Protein AF-A0A396RV38-F1 (afdb_monomer_lite)

Secondary structure (DSSP, 8-state):
--HHHHHHHHHHHHHHHHHHHH--SHHHHHHHHHHHHHHHHHHH-TT--------S--------

Sequence (64 aa):
MADKDIRYFERRAEAELELAQRARHPDAVKAHYHLAGFYLDRVYGGDSTEPASADLGGLVQPSA

Organism: NCBI:txid2305907

pLDDT: mean 82.44, std 21.17, range [37.06, 98.69]

Radius of gyration: 15.64 Å; chains: 1; bounding box: 28×44×30 Å

Structure (mmCIF, N/CA/C/O backbone):
data_AF-A0A396RV38-F1
#
_entry.id   AF-A0A396RV38-F1
#
loop_
_atom_site.group_PDB
_atom_site.id
_atom_site.type_symbol
_atom_site.label_atom_id
_atom_site.label_alt_id
_atom_site.label_comp_id
_atom_site.label_asym_id
_atom_site.label_entity_id
_atom_site.label_seq_id
_atom_site.pdbx_PDB_ins_code
_atom_site.Cartn_x
_atom_site.Cartn_y
_atom_site.Cartn_z
_atom_site.occupancy
_atom_site.B_iso_or_equiv
_atom_site.auth_seq_id
_atom_site.auth_comp_id
_atom_site.auth_asym_id
_atom_site.auth_atom_id
_atom_site.pdbx_PDB_model_num
ATOM 1 N N . MET A 1 1 ? 9.212 1.144 -16.935 1.00 75.88 1 MET A N 1
ATOM 2 C CA . MET A 1 1 ? 8.822 2.389 -16.233 1.00 75.88 1 MET A CA 1
ATOM 3 C C . MET A 1 1 ? 9.997 3.348 -16.259 1.00 75.88 1 MET A C 1
ATOM 5 O O . MET A 1 1 ? 11.122 2.865 -16.228 1.00 75.88 1 MET A O 1
ATOM 9 N N . ALA A 1 2 ? 9.769 4.660 -16.353 1.00 87.94 2 ALA A N 1
ATOM 10 C CA . ALA A 1 2 ? 10.856 5.634 -16.234 1.00 87.94 2 ALA A CA 1
ATOM 11 C C . ALA A 1 2 ? 11.221 5.863 -14.755 1.00 87.94 2 ALA A C 1
ATOM 13 O O . ALA A 1 2 ? 10.357 5.766 -13.884 1.00 87.94 2 ALA A O 1
ATOM 14 N N . ASP A 1 3 ? 12.465 6.248 -14.460 1.00 88.31 3 ASP A N 1
ATOM 15 C CA . ASP A 1 3 ? 12.947 6.498 -13.087 1.00 88.31 3 ASP A CA 1
ATOM 16 C C . ASP A 1 3 ? 12.090 7.510 -12.312 1.00 88.31 3 ASP A C 1
ATOM 18 O O . ASP A 1 3 ? 11.904 7.407 -11.098 1.00 88.31 3 ASP A O 1
ATOM 22 N N . LYS A 1 4 ? 11.540 8.505 -13.016 1.00 88.31 4 LYS A N 1
ATOM 23 C CA . LYS A 1 4 ? 10.633 9.497 -12.429 1.00 88.31 4 LYS A CA 1
ATOM 24 C C . LYS A 1 4 ? 9.317 8.863 -11.965 1.00 88.31 4 LYS A C 1
ATOM 26 O O . LYS A 1 4 ? 8.798 9.271 -10.926 1.00 88.31 4 LYS A O 1
ATOM 31 N N . ASP A 1 5 ? 8.808 7.886 -12.711 1.00 90.50 5 ASP A N 1
ATOM 32 C CA . ASP A 1 5 ? 7.574 7.171 -12.384 1.00 90.50 5 ASP A CA 1
ATOM 33 C C . ASP A 1 5 ? 7.806 6.238 -11.193 1.00 90.50 5 ASP A C 1
ATOM 35 O O . ASP A 1 5 ? 7.009 6.240 -10.258 1.00 90.50 5 ASP A O 1
ATOM 39 N N . ILE A 1 6 ? 8.948 5.538 -11.164 1.00 94.00 6 ILE A N 1
ATOM 40 C CA . ILE A 1 6 ? 9.375 4.705 -10.026 1.00 94.00 6 ILE A CA 1
ATOM 41 C C . ILE A 1 6 ? 9.385 5.531 -8.734 1.00 94.00 6 ILE A C 1
ATOM 43 O O . ILE A 1 6 ? 8.651 5.228 -7.796 1.00 94.00 6 ILE A O 1
ATOM 47 N N . ARG A 1 7 ? 10.114 6.655 -8.723 1.00 95.44 7 ARG A N 1
ATOM 48 C CA . ARG A 1 7 ? 10.193 7.535 -7.543 1.00 95.44 7 ARG A CA 1
ATOM 49 C C . ARG A 1 7 ? 8.850 8.143 -7.152 1.00 95.44 7 ARG A C 1
ATOM 51 O O . ARG A 1 7 ? 8.642 8.495 -5.992 1.00 95.44 7 ARG A O 1
ATOM 58 N N . TYR A 1 8 ? 7.958 8.367 -8.115 1.00 96.19 8 TYR A N 1
ATOM 59 C CA . TYR A 1 8 ? 6.613 8.850 -7.821 1.00 96.19 8 TYR A CA 1
ATOM 60 C C . TYR A 1 8 ? 5.819 7.796 -7.047 1.00 96.19 8 TYR A C 1
ATOM 62 O O . TYR A 1 8 ? 5.252 8.119 -6.003 1.00 96.19 8 TYR A O 1
ATOM 70 N N . PHE A 1 9 ? 5.809 6.555 -7.531 1.00 96.38 9 PHE A N 1
ATOM 71 C CA . PHE A 1 9 ? 5.070 5.466 -6.903 1.00 96.38 9 PHE A CA 1
ATOM 72 C C . PHE A 1 9 ? 5.641 5.088 -5.535 1.00 96.38 9 PHE A C 1
ATOM 74 O O . PHE A 1 9 ? 4.866 4.948 -4.594 1.00 96.38 9 PHE A O 1
ATOM 81 N N . GLU A 1 10 ? 6.965 5.048 -5.378 1.00 96.94 10 GLU A N 1
ATOM 82 C CA . GLU A 1 10 ? 7.610 4.821 -4.076 1.00 96.94 10 GLU A CA 1
ATOM 83 C C . GLU A 1 10 ? 7.191 5.876 -3.040 1.00 96.94 10 GLU A C 1
ATOM 85 O O . GLU A 1 10 ? 6.724 5.531 -1.956 1.00 96.94 10 GLU A O 1
ATOM 90 N N . ARG A 1 11 ? 7.244 7.170 -3.393 1.00 98.19 11 ARG A N 1
ATOM 91 C CA . ARG A 1 11 ? 6.805 8.247 -2.484 1.00 98.19 11 ARG A CA 1
ATOM 92 C C . ARG A 1 11 ? 5.320 8.174 -2.146 1.00 98.19 11 ARG A C 1
ATOM 94 O O . ARG A 1 11 ? 4.921 8.540 -1.043 1.00 98.19 11 ARG A O 1
ATOM 101 N N . ARG A 1 12 ? 4.478 7.763 -3.098 1.00 98.31 12 ARG A N 1
ATOM 102 C CA . ARG A 1 12 ? 3.046 7.582 -2.833 1.00 98.31 12 ARG A CA 1
ATOM 103 C C . ARG A 1 12 ? 2.823 6.404 -1.890 1.00 98.31 12 ARG A C 1
ATOM 105 O O . ARG A 1 12 ? 2.054 6.565 -0.952 1.00 98.31 12 ARG A O 1
ATOM 112 N N . ALA A 1 13 ? 3.522 5.286 -2.079 1.00 98.44 13 ALA A N 1
ATOM 113 C CA . ALA A 1 13 ? 3.452 4.144 -1.172 1.00 98.44 13 ALA A CA 1
ATOM 114 C C . ALA A 1 13 ? 3.850 4.526 0.263 1.00 98.44 13 ALA A C 1
ATOM 116 O O . ALA A 1 13 ? 3.108 4.236 1.197 1.00 98.44 13 ALA A O 1
ATOM 117 N N . GLU A 1 14 ? 4.963 5.243 0.434 1.00 98.50 14 GLU A N 1
ATOM 118 C CA . GLU A 1 14 ? 5.432 5.711 1.745 1.00 98.50 14 GLU A CA 1
ATOM 119 C C . GLU A 1 14 ? 4.404 6.621 2.438 1.00 98.50 14 GLU A C 1
ATOM 121 O O . GLU A 1 14 ? 4.066 6.406 3.603 1.00 98.50 14 GLU A O 1
ATOM 126 N N . ALA A 1 15 ? 3.822 7.576 1.706 1.00 98.69 15 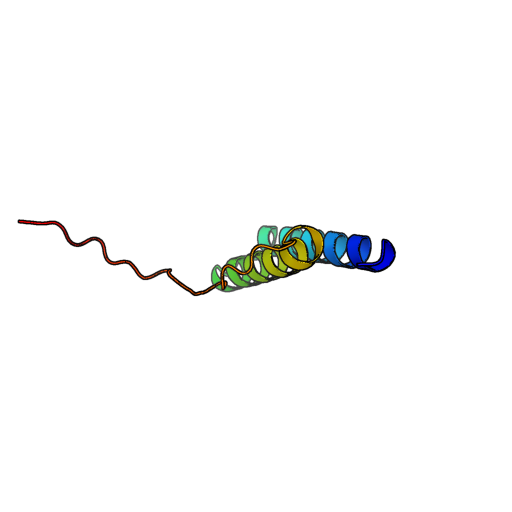ALA A N 1
ATOM 127 C CA . ALA A 1 15 ? 2.798 8.464 2.251 1.00 98.69 15 ALA A CA 1
ATOM 128 C C . ALA A 1 15 ? 1.544 7.705 2.725 1.00 98.69 15 ALA A C 1
ATOM 130 O O . ALA A 1 15 ? 0.991 8.026 3.776 1.00 98.69 15 ALA A O 1
ATOM 131 N N . GLU A 1 16 ? 1.090 6.692 1.979 1.00 98.69 16 GLU A N 1
ATOM 132 C CA . GLU A 1 16 ? -0.049 5.869 2.402 1.00 98.69 16 GLU A CA 1
ATOM 133 C C . GLU A 1 16 ? 0.295 5.025 3.641 1.00 98.69 16 GLU A C 1
ATOM 135 O O . GLU A 1 16 ? -0.533 4.906 4.540 1.00 98.69 16 GLU A O 1
ATOM 140 N N . LEU A 1 17 ? 1.524 4.509 3.765 1.00 98.62 17 LEU A N 1
ATOM 141 C CA . LEU A 1 17 ? 1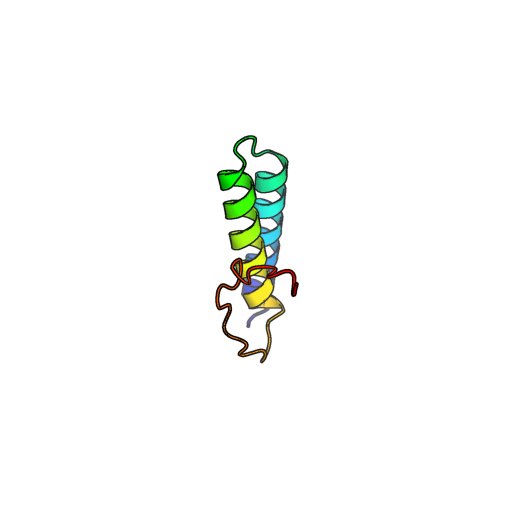.962 3.796 4.973 1.00 98.62 17 LEU A CA 1
ATOM 142 C C . LEU A 1 17 ? 1.974 4.702 6.210 1.00 98.62 17 LEU A C 1
ATOM 144 O O . LEU A 1 17 ? 1.540 4.279 7.284 1.00 98.62 17 LEU A O 1
ATOM 148 N N . GLU A 1 18 ? 2.406 5.957 6.078 1.00 98.69 18 GLU A N 1
ATOM 149 C CA . GLU A 1 18 ? 2.302 6.927 7.171 1.00 98.69 18 GLU A CA 1
ATOM 150 C C . GLU A 1 18 ? 0.846 7.207 7.566 1.00 98.69 18 GLU A C 1
ATOM 152 O O . GLU A 1 18 ? 0.526 7.327 8.752 1.00 98.69 18 GLU A O 1
ATOM 157 N N . LEU A 1 19 ? -0.050 7.327 6.583 1.00 98.56 19 LEU A N 1
ATOM 158 C CA . LEU A 1 19 ? -1.474 7.534 6.838 1.00 98.56 19 LEU A CA 1
ATOM 159 C C . LEU A 1 19 ? -2.103 6.311 7.511 1.00 98.56 19 LEU A C 1
ATOM 161 O O . LEU A 1 19 ? -2.852 6.484 8.471 1.00 98.56 19 LEU A O 1
ATOM 165 N N . ALA A 1 20 ? -1.741 5.093 7.094 1.00 98.31 20 ALA A N 1
ATOM 166 C CA . ALA A 1 20 ? -2.169 3.854 7.740 1.00 98.31 20 ALA A CA 1
ATOM 167 C C . ALA A 1 20 ? -1.789 3.838 9.228 1.00 98.31 20 ALA A C 1
ATOM 169 O O . ALA A 1 20 ? -2.626 3.530 10.072 1.00 98.31 20 ALA A O 1
ATOM 170 N N . GLN A 1 21 ? -0.556 4.238 9.560 1.00 98.25 21 GLN A N 1
ATOM 171 C CA . GLN A 1 21 ? -0.075 4.297 10.945 1.00 98.25 21 GLN A CA 1
ATOM 172 C C . GLN A 1 21 ? -0.804 5.348 11.797 1.00 98.25 21 GLN A C 1
ATOM 174 O O . GLN A 1 21 ? -0.939 5.178 13.008 1.00 98.25 21 GLN A O 1
ATOM 179 N N . ARG A 1 22 ? -1.268 6.447 11.189 1.00 98.38 22 ARG A N 1
ATOM 180 C CA . ARG A 1 22 ? -2.000 7.525 11.882 1.00 98.38 22 ARG A CA 1
ATOM 181 C C . ARG A 1 22 ? -3.512 7.281 11.943 1.00 98.38 22 ARG A C 1
ATOM 183 O O . ARG A 1 22 ? -4.197 7.896 12.766 1.00 98.38 22 ARG A O 1
ATOM 190 N N . ALA A 1 23 ? -4.048 6.430 11.071 1.00 98.19 23 ALA A N 1
ATOM 191 C CA . ALA A 1 23 ? -5.473 6.160 10.979 1.00 98.19 23 ALA A CA 1
ATOM 192 C C . ALA A 1 23 ? -5.984 5.403 12.213 1.00 98.19 23 ALA A C 1
ATOM 194 O O . ALA A 1 23 ? -5.377 4.457 12.704 1.00 98.19 23 ALA A O 1
ATOM 195 N N . ARG A 1 24 ? -7.150 5.824 12.713 1.00 97.06 24 ARG A N 1
ATOM 196 C CA . ARG A 1 24 ? -7.814 5.196 13.870 1.00 97.06 24 ARG A CA 1
ATOM 197 C C . ARG A 1 24 ? -8.949 4.260 13.476 1.00 97.06 24 ARG A C 1
ATOM 199 O O . ARG A 1 24 ? -9.336 3.408 14.267 1.00 97.06 24 ARG A O 1
ATOM 206 N N . HIS A 1 25 ? -9.503 4.441 12.277 1.00 98.31 25 HIS A N 1
ATOM 207 C CA . HIS A 1 25 ? -10.579 3.597 11.779 1.00 98.31 25 HIS A CA 1
ATOM 208 C C . HIS A 1 25 ? -9.990 2.358 11.092 1.00 98.31 25 HIS A C 1
ATOM 210 O O . HIS A 1 25 ? -9.217 2.529 10.145 1.00 98.31 25 HIS A O 1
ATOM 216 N N . PRO A 1 26 ? -10.369 1.130 11.490 1.00 97.62 26 PRO A N 1
ATOM 217 C CA . PRO A 1 26 ? -9.811 -0.098 10.920 1.00 97.62 26 PRO A CA 1
ATOM 218 C C . PRO A 1 26 ? -9.908 -0.168 9.393 1.00 97.62 26 PRO A C 1
ATOM 220 O O . PRO A 1 26 ? -8.958 -0.570 8.729 1.00 97.62 26 PRO A O 1
ATOM 223 N N . ASP A 1 27 ? -11.023 0.276 8.814 1.00 97.88 27 ASP A N 1
ATOM 224 C CA . ASP A 1 27 ? -11.180 0.240 7.355 1.00 97.88 27 ASP A CA 1
ATOM 225 C C . ASP A 1 27 ? -10.353 1.309 6.630 1.00 97.88 27 ASP A C 1
ATOM 227 O O . ASP A 1 27 ? -9.927 1.082 5.502 1.00 97.88 27 ASP A O 1
ATOM 231 N N . ALA A 1 28 ? -10.039 2.432 7.289 1.00 98.00 28 ALA A N 1
ATOM 232 C CA . ALA A 1 28 ? -9.108 3.412 6.733 1.00 98.00 28 ALA A CA 1
ATOM 233 C C . ALA A 1 28 ? -7.678 2.853 6.725 1.00 98.00 28 ALA A C 1
ATOM 235 O O . ALA A 1 28 ? -6.982 2.969 5.721 1.00 98.00 28 ALA A O 1
ATOM 236 N N . VAL A 1 29 ? -7.267 2.172 7.803 1.00 98.44 29 VAL A N 1
ATOM 237 C CA . VAL A 1 29 ? -5.970 1.476 7.877 1.00 98.44 29 VAL A CA 1
ATOM 238 C C . VAL A 1 29 ? -5.832 0.478 6.721 1.00 98.44 29 VAL A C 1
ATO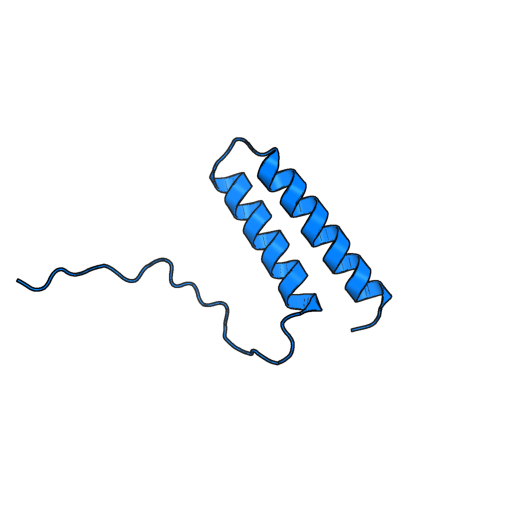M 240 O O . VAL A 1 29 ? -4.843 0.514 5.991 1.00 98.44 29 VAL A O 1
ATOM 243 N N . LYS A 1 30 ? -6.851 -0.365 6.496 1.00 98.12 30 LYS A N 1
ATOM 244 C CA . LYS A 1 30 ? -6.873 -1.319 5.372 1.00 98.12 30 LYS A CA 1
ATOM 245 C C . LYS A 1 30 ? -6.785 -0.616 4.018 1.00 98.12 30 LYS A C 1
ATOM 247 O O . LYS A 1 30 ? -5.995 -1.030 3.178 1.00 98.12 30 LYS A O 1
ATOM 252 N N . ALA A 1 31 ? -7.567 0.445 3.806 1.00 98.44 31 ALA A N 1
ATOM 253 C CA . ALA A 1 31 ? -7.562 1.188 2.548 1.00 98.44 31 ALA A CA 1
ATOM 254 C C . ALA A 1 31 ? -6.172 1.762 2.223 1.00 98.44 31 ALA A C 1
ATOM 256 O O . ALA A 1 31 ? -5.696 1.617 1.097 1.00 98.44 31 ALA A O 1
ATOM 257 N N . HIS A 1 32 ? -5.493 2.344 3.214 1.00 98.56 32 HIS A N 1
ATOM 258 C CA . HIS A 1 32 ? -4.137 2.859 3.041 1.00 98.56 32 HIS A CA 1
ATOM 259 C C . HIS A 1 32 ? -3.125 1.748 2.733 1.00 98.56 32 HIS A C 1
ATOM 261 O O . HIS A 1 32 ? -2.308 1.906 1.827 1.00 98.56 32 HIS A O 1
ATOM 267 N N . TYR A 1 33 ? -3.214 0.593 3.400 1.00 98.50 33 TYR A N 1
ATOM 268 C CA . TYR A 1 33 ? -2.361 -0.552 3.063 1.00 98.50 33 TYR A CA 1
ATOM 269 C C . TYR A 1 33 ? -2.614 -1.090 1.650 1.00 98.50 33 TYR A C 1
ATOM 271 O O . TYR A 1 33 ? -1.656 -1.394 0.941 1.00 98.50 33 TYR A O 1
ATOM 279 N N . HIS A 1 34 ? -3.871 -1.155 1.204 1.00 98.19 34 HIS A N 1
ATOM 280 C CA . HIS A 1 34 ? -4.195 -1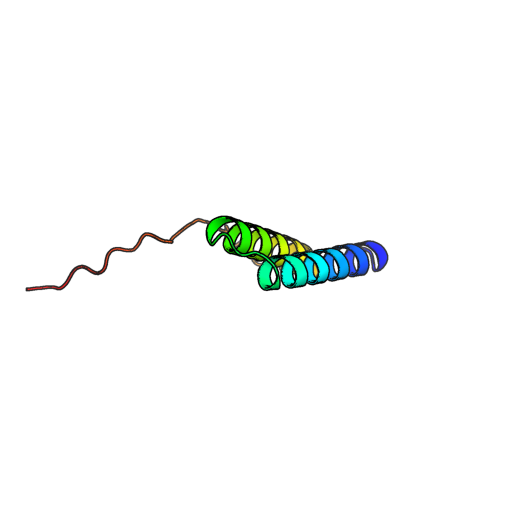.552 -0.168 1.00 98.19 34 HIS A CA 1
ATOM 281 C C . HIS A 1 34 ? -3.605 -0.587 -1.203 1.00 98.19 34 HIS A C 1
ATOM 283 O O . HIS A 1 34 ? -3.039 -1.029 -2.201 1.00 98.19 34 HIS A O 1
ATOM 289 N N . LEU A 1 35 ? -3.697 0.724 -0.962 1.00 98.06 35 LEU A N 1
ATOM 290 C CA . LEU A 1 35 ? -3.108 1.726 -1.849 1.00 98.06 35 LEU A CA 1
ATOM 291 C C . LEU A 1 35 ? -1.578 1.657 -1.860 1.00 98.06 35 LEU A C 1
ATOM 293 O O . LEU A 1 35 ? -0.980 1.748 -2.931 1.00 98.06 35 LEU A O 1
ATOM 297 N N . ALA A 1 36 ? -0.944 1.461 -0.701 1.00 98.38 36 ALA A N 1
ATOM 298 C CA . ALA A 1 36 ? 0.501 1.279 -0.615 1.00 98.38 36 ALA A CA 1
ATOM 299 C C . ALA A 1 36 ? 0.961 0.063 -1.434 1.00 98.38 36 ALA A C 1
ATOM 301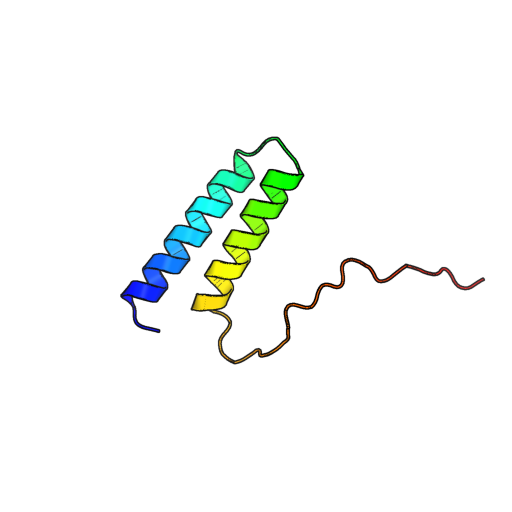 O O . ALA A 1 36 ? 1.866 0.198 -2.255 1.00 98.38 36 ALA A O 1
ATOM 302 N N . GLY A 1 37 ? 0.289 -1.084 -1.276 1.00 96.56 37 GLY A N 1
ATOM 303 C CA . GLY A 1 37 ? 0.547 -2.290 -2.068 1.00 96.56 37 GLY A CA 1
ATOM 304 C C . GLY A 1 37 ? 0.409 -2.036 -3.568 1.00 96.56 37 GLY A C 1
ATOM 305 O O . GLY A 1 37 ? 1.351 -2.272 -4.312 1.00 96.56 37 GLY A O 1
ATOM 306 N N . PHE A 1 38 ? -0.695 -1.415 -3.997 1.00 96.75 38 PHE A N 1
ATOM 307 C CA . PHE A 1 38 ? -0.910 -1.059 -5.402 1.00 96.75 38 PHE A CA 1
ATOM 308 C C . PHE A 1 38 ? 0.235 -0.222 -5.992 1.00 96.75 38 PHE A C 1
ATOM 310 O O . PHE A 1 38 ? 0.653 -0.458 -7.125 1.00 96.75 38 PHE A O 1
ATOM 317 N N . TYR A 1 39 ? 0.745 0.770 -5.256 1.00 96.94 39 TYR A N 1
ATOM 318 C CA . TYR A 1 39 ? 1.859 1.584 -5.740 1.00 96.94 39 TYR A CA 1
ATOM 319 C C . TYR A 1 39 ? 3.172 0.799 -5.804 1.00 96.94 39 TYR A C 1
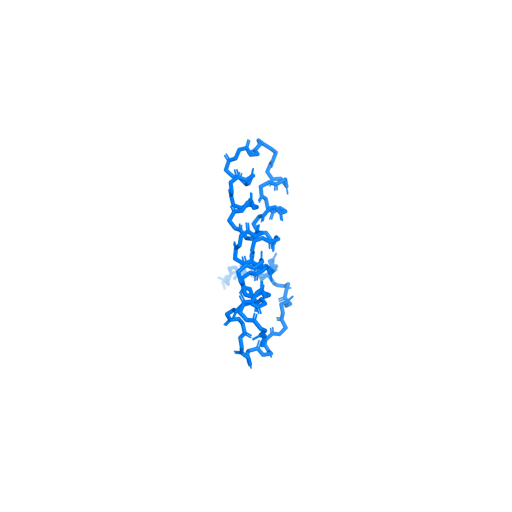ATOM 321 O O . TYR A 1 39 ? 3.920 0.967 -6.767 1.00 96.94 39 TYR A O 1
ATOM 329 N N . LEU A 1 40 ? 3.435 -0.078 -4.833 1.00 96.00 40 LEU A N 1
ATOM 330 C CA . LEU A 1 40 ? 4.612 -0.949 -4.837 1.00 96.00 40 LEU A CA 1
ATOM 331 C C . LEU A 1 40 ? 4.554 -1.966 -5.983 1.00 96.00 40 LEU A C 1
ATOM 333 O O . LEU A 1 40 ? 5.559 -2.162 -6.661 1.00 96.00 40 LEU A O 1
ATOM 337 N N . ASP A 1 41 ? 3.380 -2.521 -6.284 1.00 94.56 41 ASP A N 1
ATOM 338 C CA . ASP A 1 41 ? 3.180 -3.448 -7.403 1.00 94.56 41 ASP A CA 1
ATOM 339 C C . ASP A 1 41 ? 3.504 -2.791 -8.753 1.00 94.56 41 ASP A C 1
ATOM 341 O O . ASP A 1 41 ? 4.048 -3.431 -9.650 1.00 94.56 41 ASP A O 1
ATOM 345 N N . ARG A 1 42 ? 3.257 -1.482 -8.915 1.00 92.44 42 ARG A N 1
ATOM 346 C CA . ARG A 1 42 ? 3.654 -0.750 -10.137 1.00 92.44 42 ARG A CA 1
ATOM 347 C C . ARG A 1 42 ? 5.166 -0.619 -10.309 1.00 92.44 42 ARG A C 1
ATOM 349 O O . ARG A 1 42 ? 5.617 -0.417 -11.438 1.00 92.44 42 ARG A O 1
ATOM 356 N N . VAL A 1 43 ? 5.924 -0.680 -9.216 1.00 93.06 43 VAL A N 1
ATOM 357 C CA . VAL A 1 43 ? 7.384 -0.522 -9.210 1.00 93.06 43 VAL A CA 1
ATOM 358 C C . VAL A 1 43 ? 8.081 -1.877 -9.272 1.00 93.06 43 VAL A C 1
ATOM 360 O O . VAL A 1 43 ? 9.018 -2.043 -10.050 1.00 93.06 43 VAL A O 1
ATOM 363 N N . TYR A 1 44 ? 7.611 -2.837 -8.478 1.00 91.69 44 TYR A N 1
ATOM 364 C CA . TYR A 1 44 ? 8.290 -4.108 -8.227 1.00 91.69 44 TYR A CA 1
ATOM 365 C C . TYR A 1 44 ? 7.529 -5.330 -8.752 1.00 91.69 44 TYR A C 1
ATOM 367 O O . TYR A 1 44 ? 8.108 -6.408 -8.827 1.00 91.69 44 TYR A O 1
ATOM 375 N N . GLY A 1 45 ? 6.265 -5.183 -9.156 1.00 85.88 45 GLY A N 1
ATOM 376 C CA . GLY A 1 45 ? 5.408 -6.279 -9.626 1.00 85.88 45 GLY A CA 1
ATOM 377 C C . GLY A 1 45 ? 5.691 -6.750 -11.057 1.00 85.88 45 GLY A C 1
ATOM 378 O O . GLY A 1 45 ? 4.778 -7.217 -11.732 1.00 85.88 45 GLY A O 1
ATOM 379 N N . GLY A 1 46 ? 6.921 -6.594 -11.554 1.00 69.88 46 GLY A N 1
ATOM 380 C CA . GLY A 1 46 ? 7.302 -7.018 -12.903 1.00 69.88 46 GLY A CA 1
ATOM 381 C C . GLY A 1 46 ? 6.964 -8.491 -13.174 1.00 69.88 46 GLY A C 1
ATOM 382 O O . GLY A 1 46 ? 7.356 -9.365 -12.408 1.00 69.88 46 GLY A O 1
ATOM 383 N N . ASP A 1 47 ? 6.231 -8.724 -14.268 1.00 59.75 47 ASP A N 1
ATOM 384 C CA . ASP A 1 47 ? 5.826 -9.998 -14.895 1.00 59.75 47 ASP A CA 1
ATOM 385 C C . ASP A 1 47 ? 5.077 -11.054 -14.064 1.00 59.75 47 ASP A C 1
ATOM 387 O O . ASP A 1 47 ? 4.670 -12.078 -14.617 1.00 59.75 47 ASP A O 1
ATOM 391 N N . SER A 1 48 ? 4.752 -10.805 -12.799 1.00 54.94 48 SER A N 1
ATOM 392 C CA . SER A 1 48 ? 3.768 -11.634 -12.099 1.00 54.94 48 SER A CA 1
ATOM 393 C C . SER A 1 48 ? 2.362 -11.166 -12.460 1.00 54.94 48 SER A C 1
ATOM 395 O O . SER A 1 48 ? 1.710 -10.435 -11.718 1.00 54.94 48 SER A O 1
ATOM 397 N N . THR A 1 49 ? 1.866 -11.617 -13.616 1.00 50.19 49 THR A N 1
ATOM 398 C CA . THR A 1 49 ? 0.416 -11.696 -13.859 1.00 50.19 49 THR A CA 1
ATOM 399 C C . THR A 1 49 ? -0.153 -12.814 -12.983 1.00 50.19 49 THR A C 1
ATOM 401 O O . THR A 1 49 ? -0.626 -13.830 -13.478 1.00 50.19 49 THR A O 1
ATOM 404 N N . GLU A 1 50 ? -0.081 -12.658 -11.665 1.00 50.41 50 GLU A N 1
ATOM 405 C CA . GLU A 1 50 ? -1.051 -13.300 -10.795 1.00 50.41 50 GLU A CA 1
ATOM 406 C C . GLU A 1 50 ? -2.138 -12.256 -10.574 1.00 50.41 50 GLU A C 1
ATOM 408 O O . GLU A 1 50 ? -1.844 -11.153 -10.101 1.00 50.41 50 GLU A O 1
ATOM 413 N N . PRO A 1 51 ? -3.382 -12.523 -11.008 1.00 43.69 51 PRO A N 1
ATOM 414 C CA . PRO A 1 51 ? -4.456 -11.599 -10.726 1.00 43.69 51 PRO A CA 1
ATOM 415 C C . PRO A 1 51 ? -4.485 -11.417 -9.212 1.00 43.69 51 PRO A C 1
ATOM 417 O O . PRO A 1 51 ? -4.490 -12.393 -8.464 1.00 43.69 51 PRO A O 1
ATOM 420 N N . ALA A 1 52 ? -4.518 -10.163 -8.769 1.00 55.31 52 ALA A N 1
ATOM 421 C CA . ALA A 1 52 ? -4.892 -9.797 -7.413 1.00 55.31 52 ALA A CA 1
ATOM 422 C C . ALA A 1 52 ? -6.372 -10.170 -7.192 1.00 55.31 52 ALA A C 1
ATOM 424 O O . ALA A 1 52 ? -7.245 -9.322 -7.023 1.00 55.31 52 ALA A O 1
ATOM 425 N N . SER A 1 53 ? -6.688 -11.459 -7.283 1.00 48.91 53 SER A N 1
ATOM 426 C CA . SER A 1 53 ? -7.973 -12.043 -6.967 1.00 48.91 53 SER A CA 1
ATOM 427 C C . SER A 1 53 ? -7.939 -12.394 -5.493 1.00 48.91 53 SER A C 1
ATOM 429 O O . SER A 1 53 ? -7.484 -13.460 -5.097 1.00 48.91 53 SER A O 1
ATOM 431 N N . ALA A 1 54 ? -8.376 -11.426 -4.693 1.00 50.38 54 ALA A N 1
ATOM 432 C CA . ALA A 1 54 ? -9.455 -11.621 -3.737 1.00 50.38 54 ALA A CA 1
ATOM 433 C C . ALA A 1 54 ? -9.709 -13.082 -3.299 1.00 50.38 54 ALA A C 1
ATOM 435 O O . ALA A 1 54 ? -10.710 -13.673 -3.687 1.00 50.38 54 ALA A O 1
ATOM 436 N N . ASP A 1 55 ? -8.857 -13.626 -2.433 1.00 46.03 55 ASP A N 1
ATOM 437 C CA . ASP A 1 55 ? -9.269 -14.673 -1.497 1.00 46.03 55 ASP A CA 1
ATOM 438 C C . ASP A 1 55 ? -8.926 -14.222 -0.074 1.00 46.03 55 ASP A C 1
ATOM 440 O O . ASP A 1 55 ? -7.852 -14.459 0.468 1.00 46.03 55 ASP A O 1
ATOM 444 N N . LEU A 1 56 ? -9.862 -13.479 0.514 1.00 47.03 56 LEU A N 1
ATOM 445 C CA . LEU A 1 56 ? -10.012 -13.368 1.964 1.00 47.03 56 LEU A CA 1
ATOM 446 C C . LEU A 1 56 ? -11.248 -14.186 2.370 1.00 47.03 56 LEU A C 1
ATOM 448 O O . LEU A 1 56 ? -12.153 -13.655 3.014 1.00 47.03 56 LEU A O 1
ATOM 452 N N . GLY A 1 57 ? -11.344 -15.444 1.914 1.00 44.34 57 GLY A N 1
ATOM 453 C CA . GLY A 1 57 ? -12.599 -16.200 1.994 1.00 44.34 57 GLY A CA 1
ATOM 454 C C . GLY A 1 57 ? -12.508 -17.726 2.060 1.00 44.34 57 GLY A C 1
ATOM 455 O O . GLY A 1 57 ? -13.556 -18.360 2.185 1.00 44.34 57 GLY A O 1
ATOM 456 N N . GLY A 1 58 ? -11.319 -18.334 2.026 1.00 37.06 58 GLY A N 1
ATOM 457 C CA . GLY A 1 58 ? -11.137 -19.777 2.206 1.00 37.06 58 GLY A CA 1
ATOM 458 C C . GLY A 1 58 ? -11.443 -20.271 3.624 1.00 37.06 58 GLY A C 1
ATOM 459 O O . GLY A 1 58 ? -10.554 -20.420 4.458 1.00 37.06 58 GLY A O 1
ATOM 460 N N . LEU A 1 59 ? -12.725 -20.528 3.877 1.00 49.06 59 LEU A N 1
ATOM 461 C CA . LEU A 1 59 ? -13.301 -21.261 5.002 1.00 49.06 59 LEU A CA 1
ATOM 462 C C . LEU A 1 59 ? -12.387 -22.397 5.509 1.00 49.06 59 LEU A C 1
ATOM 464 O O . LEU A 1 59 ? -12.138 -23.375 4.803 1.00 49.06 59 LEU A O 1
ATOM 468 N N . VAL A 1 60 ? -11.969 -22.317 6.775 1.00 46.88 60 VAL A N 1
ATOM 469 C CA . VAL A 1 60 ? -11.527 -23.503 7.511 1.00 46.88 60 VAL A CA 1
ATOM 470 C C . VAL A 1 60 ? -12.757 -24.405 7.673 1.00 46.88 60 VAL A C 1
ATOM 472 O O . VAL A 1 60 ? -13.751 -24.002 8.274 1.00 46.88 60 VAL A O 1
ATOM 475 N N . GLN A 1 61 ? -12.734 -25.604 7.097 1.00 49.31 61 GLN A N 1
ATOM 476 C CA . GLN A 1 61 ? -13.689 -26.655 7.446 1.00 49.31 61 GLN A CA 1
ATOM 477 C C . GLN A 1 61 ? -12.942 -27.689 8.292 1.00 49.31 61 GLN A C 1
ATOM 479 O O . GLN A 1 61 ? -12.032 -28.341 7.770 1.00 49.31 61 GLN A O 1
ATOM 484 N N . PRO A 1 62 ? -13.268 -27.847 9.588 1.00 51.09 62 PRO A N 1
ATOM 485 C CA . PRO A 1 62 ? -12.759 -28.969 10.358 1.00 51.09 62 PRO A CA 1
ATOM 486 C C . PRO A 1 62 ? -13.416 -30.249 9.827 1.00 51.09 62 PRO A C 1
ATOM 488 O O . PRO A 1 62 ? -14.639 -30.372 9.827 1.00 51.09 62 PRO A O 1
ATOM 491 N N . SER A 1 63 ? -12.608 -31.195 9.343 1.00 55.59 63 SER A N 1
ATOM 492 C CA . SER A 1 63 ? -13.098 -32.550 9.075 1.00 55.59 63 SER A CA 1
ATOM 493 C C . SER A 1 63 ? -13.387 -33.243 10.406 1.00 55.59 63 SER A C 1
ATOM 495 O O . SER A 1 63 ? -12.530 -33.250 11.293 1.00 55.59 63 SER A O 1
ATOM 497 N N . ALA A 1 64 ? -14.613 -33.753 10.528 1.00 57.09 64 ALA A N 1
ATOM 498 C CA . ALA A 1 64 ? -15.080 -34.631 11.597 1.00 57.09 64 ALA A CA 1
ATOM 499 C C . ALA A 1 64 ? -14.644 -36.082 11.357 1.00 57.09 64 ALA A C 1
ATOM 501 O O . ALA A 1 64 ? -14.470 -36.451 10.171 1.00 57.09 64 ALA A O 1
#

Foldseek 3Di:
DDPVLLVVLQVLLVVLCVQLVVDPDPVSVVVSNVSSVVSVCVNPVPPPPPPPDDDPDPDDDDDD